Protein AF-A0AAD0W2Q4-F1 (afdb_monomer_lite)

Secondary structure (DSSP, 8-state):
-HHHHHHHH-S-SEEE---SS--GGGTTEEEEEEEES-TTTTT--EEEEEEETEESS---TTSSEEEEEE--

Radius of gyration: 11.13 Å; chains: 1; bounding box: 24×26×25 Å

pLDDT: mean 93.83, std 4.99, range [76.06, 97.69]

Sequence (72 aa):
MAAALRSSWGTRDFGWSGTGSAPKAASGVQGIICFMNIPGFGGQGHIDLWDKDHAIGSAYWNAGTIWLWRLS

Organism: Pseudoalteromonas piscicida (NCBI:txid43662)

Foldseek 3Di:
DVVVCCVVPNDFPDKDAAPPADDPVLAQAWFKKKAFQQPPPPGDIDIFTRDRHDTPPDDRSNGRMMTTHGDD

Structure (mmCIF, N/CA/C/O backbone):
data_AF-A0AAD0W2Q4-F1
#
_entry.id   AF-A0AAD0W2Q4-F1
#
loop_
_atom_site.group_PDB
_atom_site.id
_atom_site.type_symbol
_atom_site.label_atom_id
_atom_site.label_alt_id
_atom_site.label_comp_id
_atom_site.label_asym_id
_atom_site.label_entity_id
_atom_site.label_seq_id
_atom_site.pdbx_PDB_ins_code
_atom_site.Cartn_x
_atom_site.Cartn_y
_atom_site.Cartn_z
_atom_site.occupancy
_atom_site.B_iso_or_equiv
_atom_site.auth_seq_id
_atom_site.auth_comp_id
_atom_site.auth_asym_id
_atom_site.auth_atom_id
_atom_site.pdbx_PDB_model_num
ATOM 1 N N . MET A 1 1 ? 5.618 -11.444 -2.092 1.00 76.06 1 MET A N 1
ATOM 2 C CA . MET A 1 1 ? 4.916 -10.475 -1.218 1.00 76.06 1 MET A CA 1
ATOM 3 C C . MET A 1 1 ? 3.392 -10.633 -1.250 1.00 76.06 1 MET A C 1
ATOM 5 O O . MET A 1 1 ? 2.830 -10.994 -0.228 1.00 76.06 1 MET A O 1
ATOM 9 N N . ALA A 1 2 ? 2.727 -10.469 -2.401 1.00 80.69 2 ALA A N 1
ATOM 10 C CA . ALA A 1 2 ? 1.261 -10.551 -2.541 1.00 80.69 2 ALA A CA 1
ATOM 11 C C . ALA A 1 2 ? 0.589 -11.774 -1.872 1.00 80.69 2 ALA A C 1
ATOM 13 O O . ALA A 1 2 ? -0.418 -11.635 -1.183 1.00 80.69 2 ALA A O 1
ATOM 14 N N . ALA A 1 3 ? 1.139 -12.978 -2.071 1.00 83.81 3 ALA A N 1
ATOM 15 C CA . ALA A 1 3 ? 0.588 -14.204 -1.487 1.00 83.81 3 ALA A CA 1
ATOM 16 C C . ALA A 1 3 ? 0.689 -14.227 0.048 1.00 83.81 3 ALA A C 1
ATOM 18 O O . ALA A 1 3 ? -0.289 -14.559 0.711 1.00 83.81 3 ALA A O 1
ATOM 19 N N . ALA A 1 4 ? 1.833 -13.808 0.597 1.00 84.25 4 ALA A N 1
ATOM 20 C CA . ALA A 1 4 ? 2.044 -13.723 2.040 1.00 84.25 4 ALA A CA 1
ATOM 21 C C . ALA A 1 4 ? 1.086 -12.712 2.688 1.00 84.25 4 ALA A C 1
ATOM 23 O O . ALA A 1 4 ? 0.453 -13.021 3.691 1.00 84.25 4 ALA A O 1
ATOM 24 N N . LEU A 1 5 ? 0.891 -11.546 2.064 1.00 84.75 5 LEU A N 1
ATOM 25 C CA . LEU A 1 5 ? -0.029 -10.531 2.581 1.00 84.75 5 LEU A CA 1
ATOM 26 C C . LEU A 1 5 ? -1.474 -11.018 2.619 1.00 84.75 5 LEU A C 1
ATOM 28 O O . LEU A 1 5 ? -2.127 -10.866 3.641 1.00 84.75 5 LEU A O 1
ATOM 32 N N . ARG A 1 6 ? -1.961 -11.681 1.564 1.00 85.12 6 ARG A N 1
ATOM 33 C CA . ARG A 1 6 ? -3.309 -12.276 1.593 1.00 85.12 6 ARG A CA 1
ATOM 34 C C . ARG A 1 6 ? -3.456 -13.341 2.677 1.00 85.12 6 ARG A C 1
ATOM 36 O O . ARG A 1 6 ? -4.520 -13.442 3.271 1.00 85.12 6 ARG A O 1
ATOM 43 N N . SER A 1 7 ? -2.408 -14.124 2.929 1.00 89.25 7 SER A N 1
ATOM 44 C CA . SER A 1 7 ? -2.432 -15.152 3.972 1.00 89.25 7 SER A CA 1
ATOM 45 C C . SER A 1 7 ? -2.455 -14.562 5.381 1.00 89.25 7 SER A C 1
ATOM 47 O O . SER A 1 7 ? -3.075 -15.149 6.259 1.00 89.25 7 SER A O 1
ATOM 49 N N . SER A 1 8 ? -1.762 -13.446 5.614 1.00 88.94 8 SER A N 1
ATOM 50 C CA . SER A 1 8 ? -1.629 -12.860 6.953 1.00 88.94 8 SER A CA 1
ATOM 51 C C . SER A 1 8 ? -2.681 -11.786 7.258 1.00 88.94 8 SER A C 1
ATOM 53 O O . SER A 1 8 ? -3.043 -11.620 8.414 1.00 88.94 8 SER A O 1
ATOM 55 N N . TRP A 1 9 ? -3.177 -11.076 6.240 1.00 87.44 9 TRP A N 1
ATOM 56 C CA . TRP A 1 9 ? -4.072 -9.913 6.376 1.00 87.44 9 TRP A CA 1
ATOM 57 C C . TRP A 1 9 ? -5.463 -10.163 5.790 1.00 87.44 9 TRP A C 1
ATOM 59 O O . TRP A 1 9 ? -6.358 -9.337 5.934 1.00 87.44 9 TRP A O 1
ATOM 69 N N . GLY A 1 10 ? -5.658 -11.287 5.098 1.00 90.00 10 GLY A N 1
ATOM 70 C CA . GLY A 1 10 ? -6.909 -11.589 4.418 1.00 90.00 10 GLY A CA 1
ATOM 71 C C . GLY A 1 10 ? -7.171 -10.684 3.211 1.00 90.00 10 GLY A C 1
ATOM 72 O O . GLY A 1 10 ? -6.258 -10.189 2.536 1.00 90.00 10 GLY A O 1
ATOM 73 N N . THR A 1 11 ? -8.453 -10.507 2.903 1.00 93.00 11 THR A N 1
ATOM 74 C CA . THR A 1 11 ? -8.912 -9.684 1.780 1.00 93.00 11 THR A CA 1
ATOM 75 C C . THR A 1 11 ? -8.622 -8.210 2.047 1.00 93.00 11 THR A C 1
ATOM 77 O O . THR A 1 11 ? -8.947 -7.690 3.105 1.00 93.00 11 THR A O 1
ATOM 80 N N . ARG A 1 12 ? -8.018 -7.534 1.067 1.00 94.94 12 ARG A N 1
ATOM 81 C CA . ARG A 1 12 ? -7.818 -6.076 1.075 1.00 94.94 12 ARG A CA 1
ATOM 82 C C . ARG A 1 12 ? -9.149 -5.325 1.022 1.00 94.94 12 ARG A C 1
ATOM 84 O O . ARG A 1 12 ? -10.044 -5.749 0.291 1.00 94.94 12 ARG A O 1
ATOM 91 N N . ASP A 1 13 ? -9.226 -4.173 1.677 1.00 96.56 13 ASP A N 1
ATOM 92 C CA . ASP A 1 13 ? -10.374 -3.265 1.556 1.00 96.56 13 ASP A CA 1
ATOM 93 C C . ASP A 1 13 ? -10.335 -2.484 0.240 1.00 96.56 13 ASP A C 1
ATOM 95 O O . ASP A 1 13 ? -11.363 -2.254 -0.396 1.00 96.56 1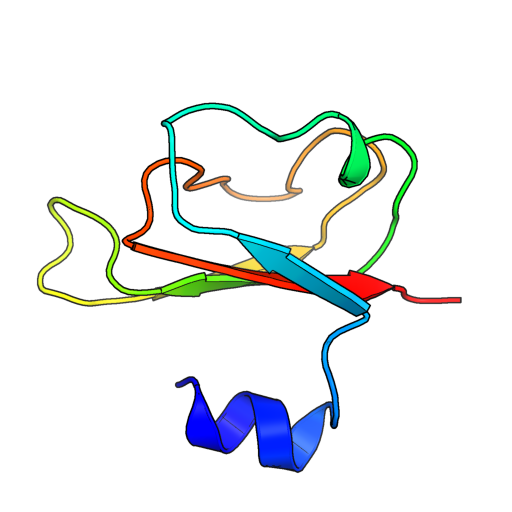3 ASP A O 1
ATOM 99 N N . PHE A 1 14 ? -9.130 -2.108 -0.201 1.00 97.00 14 PHE A N 1
ATOM 100 C CA . PHE A 1 14 ? -8.932 -1.344 -1.426 1.00 97.00 14 PHE A CA 1
ATOM 101 C C . PHE A 1 14 ? -7.801 -1.908 -2.282 1.00 97.00 14 PHE A C 1
ATOM 103 O O . PHE A 1 14 ? -6.844 -2.512 -1.788 1.00 97.00 14 PHE A O 1
ATOM 110 N N . GLY A 1 15 ? -7.892 -1.682 -3.594 1.00 96.88 15 GLY A N 1
ATOM 111 C CA . GLY A 1 15 ? -6.810 -2.000 -4.511 1.00 96.88 15 GLY A CA 1
ATOM 112 C C . GLY A 1 15 ? -6.829 -1.169 -5.786 1.00 96.88 15 GLY A C 1
ATOM 113 O O . GLY A 1 15 ? -7.897 -0.854 -6.307 1.00 96.88 15 GLY A O 1
ATOM 114 N N . TRP A 1 16 ? -5.637 -0.855 -6.290 1.00 97.38 16 TRP A N 1
ATOM 115 C CA . TRP A 1 16 ? -5.434 0.003 -7.455 1.00 97.38 16 TRP A CA 1
ATOM 116 C C . TRP A 1 16 ? -4.262 -0.465 -8.321 1.00 97.38 16 TRP A C 1
ATOM 118 O O . TRP A 1 16 ? -3.359 -1.167 -7.856 1.00 97.38 16 TRP A O 1
ATOM 128 N N . SER A 1 17 ? -4.272 -0.013 -9.573 1.00 96.62 17 SER A N 1
ATOM 129 C CA . SER A 1 17 ? -3.094 0.049 -10.438 1.00 96.62 17 SER A CA 1
ATOM 130 C C . SER A 1 17 ? -2.546 1.474 -10.402 1.00 96.62 17 SER A C 1
ATOM 132 O O . SER A 1 17 ? -3.325 2.427 -10.442 1.00 96.62 17 SER A O 1
ATOM 134 N N . GLY A 1 18 ? -1.228 1.622 -10.275 1.00 93.19 18 GLY A N 1
ATOM 135 C CA . GLY A 1 18 ? -0.599 2.920 -10.060 1.00 93.19 18 GLY A CA 1
ATOM 136 C C . GLY A 1 18 ? -0.775 3.883 -11.229 1.00 93.19 18 GLY A C 1
ATOM 137 O O . GLY A 1 18 ? -0.537 3.536 -12.383 1.00 93.19 18 GLY A O 1
ATOM 138 N N . THR A 1 19 ? -1.156 5.116 -10.906 1.00 93.62 19 THR A N 1
ATOM 139 C CA . THR A 1 19 ? -1.282 6.245 -11.844 1.00 93.62 19 THR A CA 1
ATOM 140 C C . THR A 1 19 ? -0.290 7.369 -11.533 1.00 93.62 19 THR A C 1
ATOM 142 O O . THR A 1 19 ? -0.262 8.378 -12.229 1.00 93.62 19 THR A O 1
ATOM 145 N N . GLY A 1 20 ? 0.524 7.209 -10.482 1.00 94.75 20 GLY A N 1
ATOM 146 C CA . GLY A 1 20 ? 1.460 8.221 -9.990 1.00 94.75 20 GLY A CA 1
ATOM 147 C C . GLY A 1 20 ? 0.871 9.177 -8.950 1.00 94.75 20 GLY A C 1
ATOM 148 O O . GLY A 1 20 ? 1.597 10.008 -8.416 1.00 94.75 20 GLY A O 1
ATOM 149 N N . SER A 1 21 ? -0.415 9.068 -8.614 1.00 95.75 21 SER A N 1
ATOM 150 C CA . SER A 1 21 ? -1.057 9.890 -7.580 1.00 95.75 21 SER A CA 1
ATOM 151 C C . SER A 1 21 ? -1.997 9.066 -6.708 1.00 95.75 21 SER A C 1
ATOM 153 O O . SER A 1 21 ? -2.567 8.073 -7.163 1.00 95.75 21 SER A O 1
ATOM 155 N N . ALA A 1 22 ? -2.169 9.487 -5.453 1.00 95.81 22 ALA A N 1
ATOM 156 C CA . ALA A 1 22 ? -3.097 8.841 -4.535 1.00 95.81 22 ALA A CA 1
ATOM 157 C C . ALA A 1 22 ? -4.546 8.973 -5.049 1.00 95.81 22 ALA A C 1
ATOM 159 O O . ALA A 1 22 ? -4.983 10.082 -5.370 1.00 95.81 22 ALA A O 1
ATOM 160 N N . PRO A 1 23 ? -5.324 7.880 -5.124 1.00 95.94 23 PRO A N 1
ATOM 161 C CA . PRO A 1 23 ? -6.731 7.951 -5.480 1.00 95.94 23 PRO A CA 1
ATOM 162 C C . PRO A 1 23 ? -7.530 8.582 -4.337 1.00 95.94 23 PRO A C 1
ATOM 164 O O . PRO A 1 23 ? -7.269 8.320 -3.165 1.00 95.94 23 PRO A O 1
ATOM 167 N N . LYS A 1 24 ? -8.584 9.338 -4.665 1.00 96.31 24 LYS A N 1
ATOM 168 C CA . LYS A 1 24 ? -9.452 9.985 -3.662 1.00 96.31 24 LYS A CA 1
ATOM 169 C C . LYS A 1 24 ? -10.024 8.998 -2.633 1.00 96.31 24 LYS A C 1
ATOM 171 O O . LYS A 1 24 ? -10.211 9.366 -1.484 1.00 96.31 24 LYS A O 1
ATOM 176 N N . ALA A 1 25 ? -10.254 7.745 -3.030 1.00 96.12 25 ALA A N 1
ATOM 177 C CA . ALA A 1 25 ? -10.738 6.684 -2.145 1.00 96.12 25 ALA A CA 1
ATOM 178 C C . ALA A 1 25 ? -9.739 6.264 -1.047 1.00 96.12 25 ALA A C 1
ATOM 180 O O . ALA A 1 25 ? -10.152 5.639 -0.078 1.00 96.12 25 ALA A O 1
ATOM 181 N N . ALA A 1 26 ? -8.448 6.590 -1.186 1.00 96.31 26 ALA A N 1
ATOM 182 C CA . ALA A 1 26 ? -7.459 6.395 -0.127 1.00 96.31 26 ALA A CA 1
ATOM 183 C C . ALA A 1 26 ? -7.493 7.525 0.919 1.00 96.31 26 ALA A C 1
ATOM 185 O O . ALA A 1 26 ? -6.975 7.349 2.017 1.00 96.31 26 ALA A O 1
ATOM 186 N N . SER A 1 27 ? -8.111 8.669 0.598 1.00 96.06 27 SER A N 1
ATOM 187 C CA . SER A 1 27 ? -8.205 9.813 1.505 1.00 96.06 27 SER A CA 1
ATOM 188 C C . SER A 1 27 ? -9.114 9.509 2.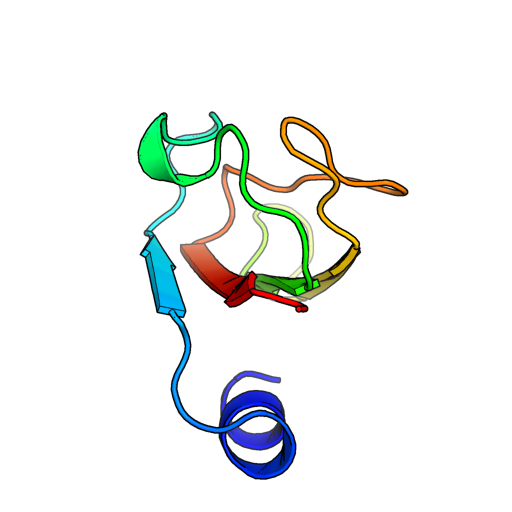699 1.00 96.06 27 SER A C 1
ATOM 190 O O . SER A 1 27 ? -10.197 8.945 2.546 1.00 96.06 27 SER A O 1
ATOM 192 N N . GLY A 1 28 ? -8.666 9.887 3.895 1.00 96.31 28 GLY A N 1
ATOM 193 C CA . GLY A 1 28 ? -9.358 9.640 5.159 1.00 96.31 28 GLY A CA 1
ATOM 194 C C . GLY A 1 28 ? -9.281 8.191 5.646 1.00 96.31 28 GLY A C 1
ATOM 195 O O . GLY A 1 28 ? -9.838 7.879 6.696 1.00 96.31 28 GLY A O 1
ATOM 196 N N . VAL A 1 29 ? -8.599 7.299 4.922 1.00 97.31 29 VAL A N 1
ATOM 197 C CA . VAL A 1 29 ? -8.376 5.921 5.369 1.00 97.31 29 VAL A CA 1
ATOM 198 C C . VAL A 1 29 ? -7.121 5.878 6.227 1.00 97.31 29 VAL A C 1
ATOM 200 O O . VAL A 1 29 ? -6.103 6.439 5.851 1.00 97.31 29 VAL A O 1
ATOM 203 N N . GLN A 1 30 ? -7.171 5.183 7.356 1.00 97.69 30 GLN A N 1
ATOM 204 C CA . GLN A 1 30 ? -5.989 4.876 8.155 1.00 97.69 30 GLN A CA 1
ATOM 205 C C . GLN A 1 30 ? -5.771 3.362 8.144 1.00 97.69 30 GLN A C 1
ATOM 207 O O . GLN A 1 30 ? -6.731 2.596 8.261 1.00 97.69 30 GLN A O 1
ATOM 212 N N . GLY A 1 31 ? -4.534 2.913 7.950 1.00 96.81 31 GLY A N 1
ATOM 2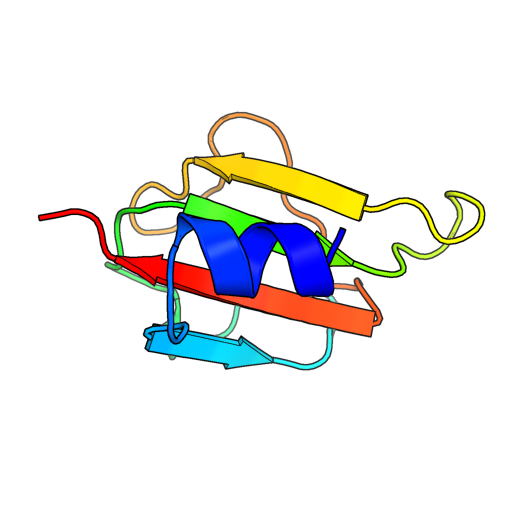13 C CA . GLY A 1 31 ? -4.228 1.491 7.947 1.00 96.81 31 GLY A CA 1
ATOM 214 C C . GLY A 1 31 ? -2.890 1.130 7.324 1.00 96.81 31 GLY A C 1
ATOM 215 O O . GLY A 1 31 ? -1.908 1.843 7.508 1.00 96.81 31 GLY A O 1
ATOM 216 N N . ILE A 1 32 ? -2.838 -0.001 6.623 1.00 96.50 32 ILE A N 1
ATOM 217 C CA . ILE A 1 32 ? -1.595 -0.544 6.063 1.00 96.50 32 ILE A CA 1
ATOM 218 C C . ILE A 1 32 ? -1.681 -0.609 4.561 1.00 96.50 32 ILE A C 1
ATOM 220 O O . ILE A 1 32 ? -2.601 -1.205 4.003 1.00 96.50 32 ILE A O 1
ATOM 224 N N . ILE A 1 33 ? -0.702 0.012 3.916 1.00 97.50 33 ILE A N 1
ATOM 225 C CA . ILE A 1 33 ? -0.612 0.114 2.471 1.00 97.50 33 ILE A CA 1
ATOM 226 C C . ILE A 1 33 ? 0.567 -0.704 1.967 1.00 97.50 33 ILE A C 1
ATOM 228 O O . ILE A 1 33 ? 1.648 -0.722 2.551 1.00 97.50 33 ILE A O 1
ATOM 232 N N . CYS A 1 34 ? 0.352 -1.398 0.859 1.00 96.88 34 CYS A N 1
ATOM 233 C CA . CYS A 1 34 ? 1.359 -2.194 0.194 1.00 96.88 34 CYS A CA 1
ATOM 234 C C . CYS A 1 34 ? 1.450 -1.801 -1.277 1.00 96.88 34 CYS A C 1
ATOM 236 O O . CYS A 1 34 ? 0.465 -1.882 -2.011 1.00 96.88 34 CYS A O 1
ATOM 238 N N . PHE A 1 35 ? 2.653 -1.441 -1.708 1.00 96.75 35 PHE A N 1
ATOM 239 C CA . PHE A 1 35 ? 3.009 -1.119 -3.082 1.00 96.75 35 PHE A CA 1
ATOM 240 C C . PHE A 1 35 ? 3.835 -2.266 -3.674 1.00 96.75 35 PHE A C 1
ATOM 242 O O . PHE A 1 35 ? 4.818 -2.701 -3.082 1.00 96.75 35 PHE A O 1
ATOM 249 N N . MET A 1 36 ? 3.458 -2.773 -4.843 1.00 95.44 36 MET A N 1
ATOM 250 C CA . MET A 1 36 ? 4.101 -3.905 -5.516 1.00 95.44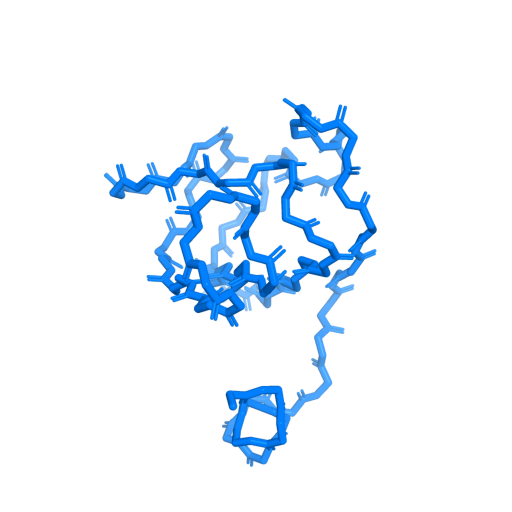 36 MET A CA 1
ATOM 251 C C . MET A 1 36 ? 4.499 -3.543 -6.939 1.00 95.44 36 MET A C 1
ATOM 253 O O . MET A 1 36 ? 3.764 -2.833 -7.628 1.00 95.44 36 MET A O 1
ATOM 257 N N . ASN A 1 37 ? 5.608 -4.120 -7.407 1.00 94.94 37 ASN A N 1
ATOM 258 C CA . ASN A 1 37 ? 6.161 -3.872 -8.738 1.00 94.94 37 ASN A CA 1
ATOM 259 C C . ASN A 1 37 ? 6.464 -2.378 -8.932 1.00 94.94 37 ASN A C 1
ATOM 261 O O . ASN A 1 37 ? 5.935 -1.739 -9.843 1.00 94.94 37 ASN A O 1
ATOM 265 N N . ILE A 1 38 ? 7.261 -1.809 -8.025 1.00 95.56 38 ILE A N 1
ATOM 266 C CA . ILE A 1 38 ? 7.606 -0.385 -8.054 1.00 95.56 38 ILE A CA 1
ATOM 267 C C . ILE A 1 38 ? 8.597 -0.132 -9.211 1.00 95.56 38 ILE A C 1
ATOM 269 O O . ILE A 1 38 ? 9.657 -0.773 -9.255 1.00 95.56 38 ILE A O 1
ATOM 273 N N . PRO A 1 39 ? 8.291 0.784 -10.152 1.00 95.38 39 PRO A N 1
ATOM 274 C CA . PRO A 1 39 ? 9.204 1.134 -11.238 1.00 95.38 39 PRO A CA 1
ATOM 275 C C . PRO A 1 39 ? 10.556 1.630 -10.718 1.00 95.38 39 PRO A C 1
ATOM 277 O O . PRO A 1 39 ? 10.609 2.430 -9.790 1.00 95.38 39 PRO A O 1
ATOM 280 N N . GLY A 1 40 ? 11.650 1.166 -11.327 1.00 94.94 40 GLY A N 1
ATOM 281 C CA . GLY A 1 40 ? 13.015 1.536 -10.928 1.00 94.94 40 GLY A CA 1
ATOM 282 C C . GLY A 1 40 ? 13.608 0.710 -9.780 1.00 94.94 40 GLY A C 1
ATOM 283 O O . GLY A 1 40 ? 14.802 0.819 -9.529 1.00 94.94 40 GLY A O 1
ATOM 284 N N . PHE A 1 41 ? 12.829 -0.173 -9.141 1.00 92.06 41 PHE A N 1
ATOM 285 C CA . PHE A 1 41 ? 13.280 -0.990 -8.000 1.00 92.06 41 PHE A CA 1
ATOM 286 C C . PHE A 1 41 ? 13.294 -2.500 -8.296 1.00 92.06 41 PHE A C 1
ATOM 288 O O . PHE A 1 41 ? 13.119 -3.317 -7.399 1.00 92.06 41 PHE A O 1
ATOM 295 N N . GLY A 1 42 ? 13.464 -2.908 -9.559 1.00 88.00 42 GLY A N 1
ATOM 296 C CA . GLY A 1 42 ? 13.664 -4.322 -9.921 1.00 88.00 42 GLY A CA 1
ATOM 297 C C . GLY A 1 42 ? 12.524 -5.269 -9.516 1.00 88.00 42 GLY A C 1
ATOM 298 O O . GLY A 1 42 ? 12.777 -6.421 -9.181 1.00 88.00 42 GLY A O 1
ATOM 299 N N . GLY A 1 43 ? 11.276 -4.788 -9.494 1.00 80.31 43 GLY A N 1
ATOM 300 C CA . GLY A 1 43 ? 10.114 -5.595 -9.099 1.00 80.31 43 GLY A CA 1
ATOM 301 C C . GLY A 1 43 ? 9.914 -5.734 -7.585 1.00 80.31 43 GLY A C 1
ATOM 302 O O . GLY A 1 43 ? 9.046 -6.491 -7.150 1.00 80.31 43 GLY A O 1
ATOM 303 N N . GLN A 1 44 ? 10.678 -4.997 -6.775 1.00 89.25 44 GLN A N 1
ATOM 304 C CA . GLN A 1 44 ? 10.467 -4.926 -5.332 1.00 89.25 44 GLN A CA 1
ATOM 305 C C . GLN A 1 44 ? 9.123 -4.270 -4.982 1.00 89.25 44 GLN A C 1
ATOM 307 O O . GLN A 1 44 ? 8.433 -3.669 -5.817 1.00 89.25 44 GLN A O 1
ATOM 312 N N . GLY A 1 45 ? 8.745 -4.417 -3.716 1.00 92.88 45 GLY A N 1
ATOM 313 C CA . GLY A 1 45 ? 7.597 -3.744 -3.138 1.00 92.88 45 GLY A CA 1
ATOM 314 C C . GLY A 1 45 ? 7.934 -3.100 -1.802 1.00 92.88 45 GLY A C 1
ATOM 315 O O . GLY A 1 45 ? 8.993 -3.351 -1.235 1.00 92.88 45 GLY A O 1
ATOM 316 N N . HIS A 1 46 ? 7.013 -2.276 -1.322 1.00 95.56 46 HIS A N 1
ATOM 317 C CA . HIS A 1 46 ? 7.126 -1.499 -0.093 1.00 95.56 46 HIS A CA 1
ATOM 318 C C . HIS A 1 46 ? 5.841 -1.652 0.715 1.00 95.56 46 HIS A C 1
ATOM 320 O O . HIS A 1 46 ? 4.751 -1.689 0.139 1.00 95.56 46 HIS A O 1
ATOM 326 N N . ILE A 1 47 ? 5.959 -1.762 2.033 1.00 95.62 47 ILE A N 1
ATOM 327 C CA . ILE A 1 47 ? 4.821 -1.780 2.955 1.00 95.62 47 ILE A CA 1
ATOM 328 C C . ILE A 1 47 ? 5.010 -0.614 3.914 1.00 95.62 47 ILE A C 1
ATOM 330 O O . ILE A 1 47 ? 6.108 -0.417 4.429 1.00 95.62 47 ILE A O 1
ATOM 334 N N . ASP A 1 48 ? 3.940 0.134 4.151 1.00 97.00 48 ASP A N 1
ATOM 335 C CA . ASP A 1 48 ? 3.954 1.302 5.022 1.00 97.00 48 ASP A CA 1
ATOM 336 C C . ASP A 1 48 ? 2.647 1.427 5.812 1.00 97.00 48 ASP A C 1
ATOM 338 O O . ASP A 1 48 ? 1.643 0.769 5.510 1.00 97.00 48 ASP A O 1
ATOM 342 N N . LEU A 1 49 ? 2.657 2.311 6.806 1.00 97.00 49 LEU A N 1
ATOM 343 C CA . LEU A 1 49 ? 1.445 2.814 7.434 1.00 97.00 49 LEU A CA 1
ATOM 344 C C . LEU A 1 49 ? 0.885 3.954 6.583 1.00 97.00 49 LEU A C 1
ATOM 346 O O . LEU A 1 49 ? 1.617 4.840 6.146 1.00 97.00 49 LEU A O 1
ATOM 350 N N . TRP A 1 50 ? -0.422 3.933 6.368 1.00 97.62 50 TRP A N 1
ATOM 351 C CA . TRP A 1 50 ? -1.171 4.999 5.722 1.00 97.62 50 TRP A CA 1
ATOM 352 C C . TRP A 1 50 ? -1.978 5.739 6.786 1.00 97.62 50 TRP A C 1
ATOM 354 O O . TRP A 1 50 ? -2.805 5.121 7.459 1.00 97.62 50 TRP A O 1
ATOM 364 N N . ASP A 1 51 ? -1.747 7.039 6.950 1.00 97.31 51 ASP A N 1
ATOM 365 C CA . ASP A 1 51 ? -2.493 7.891 7.877 1.00 97.31 51 ASP A CA 1
ATOM 366 C C . ASP A 1 51 ? -3.266 8.957 7.110 1.00 97.31 51 ASP A C 1
ATOM 368 O O . ASP A 1 51 ? -2.761 10.036 6.814 1.00 97.31 51 ASP A O 1
ATOM 372 N N . LYS A 1 52 ? -4.522 8.626 6.804 1.00 95.94 52 LYS A N 1
ATOM 373 C CA . LYS A 1 52 ? -5.536 9.466 6.155 1.00 95.94 52 LYS A CA 1
ATOM 374 C C . LYS A 1 52 ? -5.178 9.876 4.732 1.00 95.94 52 LYS A C 1
ATOM 376 O O . LYS A 1 52 ? -5.925 9.550 3.816 1.00 95.94 52 LYS A O 1
ATOM 381 N N . ASP A 1 53 ? -4.102 10.605 4.520 1.00 95.69 53 ASP A N 1
ATOM 382 C CA . ASP A 1 53 ? -3.734 11.208 3.240 1.00 95.69 53 ASP A CA 1
ATOM 383 C C . ASP A 1 53 ? -2.262 11.016 2.855 1.00 95.69 53 ASP A C 1
ATOM 385 O O . ASP A 1 53 ? -1.892 11.330 1.721 1.00 95.69 53 ASP A O 1
ATOM 389 N N . HIS A 1 54 ? -1.441 10.449 3.740 1.00 95.94 54 HIS A N 1
ATOM 390 C CA . HIS A 1 54 ? -0.028 10.208 3.479 1.00 95.94 54 HIS A CA 1
ATOM 391 C C . HIS A 1 54 ? 0.456 8.870 4.047 1.00 95.94 54 HIS A C 1
ATOM 393 O O . HIS A 1 54 ? -0.126 8.299 4.970 1.00 95.94 54 HIS A O 1
ATOM 399 N N . ALA A 1 55 ? 1.543 8.357 3.465 1.00 96.62 55 ALA A N 1
ATOM 400 C CA . ALA A 1 55 ? 2.297 7.257 4.050 1.00 96.62 55 ALA A CA 1
ATOM 401 C C . ALA A 1 55 ? 3.271 7.831 5.083 1.00 96.62 55 ALA A C 1
ATOM 403 O O . ALA A 1 55 ? 3.830 8.903 4.847 1.00 96.62 55 ALA A O 1
ATOM 404 N N . ILE A 1 56 ? 3.501 7.124 6.190 1.00 96.94 56 ILE A N 1
ATOM 405 C CA . ILE A 1 56 ? 4.419 7.589 7.241 1.00 96.94 56 ILE A CA 1
ATOM 406 C C . ILE A 1 56 ? 5.872 7.589 6.748 1.00 96.94 56 ILE A C 1
ATOM 408 O O . ILE A 1 56 ? 6.622 8.514 7.050 1.00 96.94 56 ILE A O 1
ATOM 412 N N . GLY A 1 57 ? 6.273 6.574 5.979 1.00 95.62 57 GLY A N 1
ATOM 413 C CA . GLY A 1 57 ? 7.582 6.520 5.333 1.00 95.62 57 GLY A CA 1
ATOM 414 C C . GLY A 1 57 ? 7.564 7.063 3.905 1.00 95.62 57 GLY A C 1
ATOM 415 O O . GLY A 1 57 ? 8.018 8.171 3.625 1.00 95.62 57 GLY A O 1
ATOM 416 N N . SER A 1 58 ? 7.127 6.245 2.952 1.00 95.06 58 SER A N 1
ATOM 417 C CA . SER A 1 58 ? 7.172 6.556 1.522 1.00 95.06 58 SER A CA 1
ATOM 418 C C . SER A 1 58 ? 5.988 5.964 0.770 1.00 95.06 58 SER A C 1
ATOM 420 O O . SER A 1 58 ? 5.574 4.827 0.992 1.00 95.06 58 SER A O 1
ATOM 422 N N . ALA A 1 59 ? 5.456 6.745 -0.170 1.00 96.12 59 ALA A N 1
ATOM 423 C CA . ALA A 1 59 ? 4.331 6.347 -1.001 1.00 96.12 59 ALA A CA 1
ATOM 424 C C . ALA A 1 59 ? 4.761 6.163 -2.460 1.00 96.12 59 ALA A C 1
ATOM 426 O O . ALA A 1 59 ? 5.323 7.069 -3.074 1.00 96.12 59 ALA A O 1
ATOM 427 N N . TYR A 1 60 ? 4.428 5.007 -3.036 1.00 96.94 60 TYR A N 1
ATOM 428 C CA . TYR A 1 60 ? 4.785 4.647 -4.410 1.00 96.94 60 TYR A CA 1
ATOM 429 C C . TYR A 1 60 ? 3.531 4.496 -5.273 1.00 96.94 60 TYR A C 1
ATOM 431 O O . TYR A 1 60 ? 3.189 3.411 -5.739 1.00 96.94 60 TYR A O 1
ATOM 439 N N . TRP A 1 61 ? 2.812 5.597 -5.498 1.00 97.19 61 TRP A N 1
ATOM 440 C CA . TRP A 1 61 ? 1.546 5.590 -6.247 1.00 97.19 61 TRP A CA 1
ATOM 441 C C . TRP A 1 61 ? 1.683 5.279 -7.746 1.00 97.19 61 TRP A C 1
ATOM 443 O O . TRP A 1 61 ? 0.680 5.130 -8.439 1.00 97.19 61 TRP A O 1
ATOM 453 N N . ASN A 1 62 ? 2.907 5.150 -8.259 1.00 96.81 62 ASN A N 1
ATOM 454 C CA . ASN A 1 62 ? 3.213 4.626 -9.592 1.00 96.81 62 ASN A CA 1
ATOM 455 C C . ASN A 1 62 ? 3.469 3.102 -9.606 1.00 96.81 62 ASN A C 1
ATOM 457 O O . ASN A 1 62 ? 3.816 2.558 -10.652 1.00 96.81 62 ASN A O 1
ATOM 461 N N . ALA A 1 63 ? 3.334 2.409 -8.471 1.00 97.12 63 ALA A N 1
ATOM 462 C CA . ALA A 1 63 ? 3.519 0.965 -8.384 1.00 97.12 63 ALA A CA 1
ATOM 463 C C . ALA A 1 63 ? 2.456 0.204 -9.191 1.00 97.12 63 ALA A C 1
ATOM 465 O O . ALA A 1 63 ? 1.281 0.573 -9.205 1.00 97.12 63 ALA A O 1
ATOM 466 N N . GLY A 1 64 ? 2.844 -0.899 -9.836 1.00 96.00 64 GLY A N 1
ATOM 467 C CA . GLY A 1 64 ? 1.935 -1.662 -10.698 1.00 96.00 64 GLY A CA 1
ATOM 468 C C . GLY A 1 64 ? 0.714 -2.238 -9.967 1.00 96.00 64 GLY A C 1
ATOM 469 O O . GLY A 1 64 ? -0.349 -2.412 -10.563 1.00 96.00 64 GLY A O 1
ATOM 470 N N . THR A 1 65 ? 0.832 -2.528 -8.670 1.00 95.81 65 THR A N 1
ATOM 471 C CA . THR A 1 65 ? -0.298 -2.954 -7.833 1.00 95.81 65 THR A CA 1
ATOM 472 C C . THR A 1 65 ? -0.183 -2.353 -6.444 1.00 95.81 65 THR A C 1
ATOM 474 O O . THR A 1 65 ? 0.879 -2.405 -5.831 1.00 95.81 65 THR A O 1
ATOM 477 N N . ILE A 1 66 ? -1.288 -1.813 -5.939 1.00 97.56 66 ILE A N 1
ATOM 478 C CA . ILE A 1 66 ? -1.347 -1.152 -4.635 1.00 97.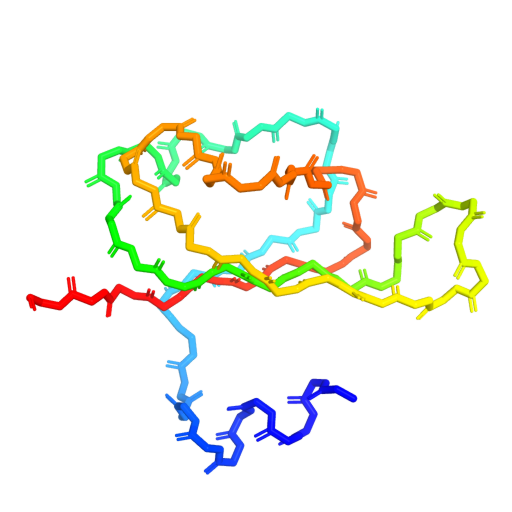56 66 ILE A CA 1
ATOM 479 C C . ILE A 1 66 ? -2.537 -1.705 -3.871 1.00 97.56 66 ILE A C 1
ATOM 481 O O . ILE A 1 66 ? -3.639 -1.710 -4.416 1.00 97.56 66 ILE A O 1
ATOM 485 N N . TRP A 1 67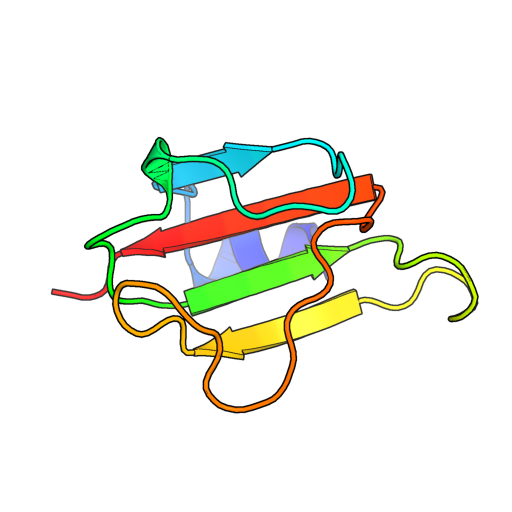 ? -2.335 -2.162 -2.638 1.00 97.38 67 TRP A N 1
ATOM 486 C CA . TRP A 1 67 ? -3.392 -2.647 -1.744 1.00 97.38 67 TRP A CA 1
ATOM 487 C C . TRP A 1 67 ? -3.391 -1.861 -0.438 1.00 97.38 67 TRP A C 1
ATOM 489 O O . TRP A 1 67 ? -2.326 -1.498 0.050 1.00 97.38 67 TRP A O 1
ATOM 499 N N . LEU A 1 68 ? -4.572 -1.632 0.130 1.00 97.44 68 LEU A N 1
ATOM 500 C CA . LEU A 1 68 ? -4.744 -0.973 1.425 1.00 97.44 68 LEU A CA 1
ATOM 501 C C . LEU A 1 68 ? -5.751 -1.765 2.265 1.00 97.44 68 LEU A C 1
ATOM 503 O O . LEU A 1 68 ? -6.829 -2.117 1.775 1.00 97.44 68 LEU A O 1
ATOM 507 N N . TRP A 1 69 ? -5.382 -2.024 3.517 1.00 96.94 69 TRP A N 1
ATOM 508 C CA . TRP A 1 69 ? -6.253 -2.567 4.559 1.00 96.94 69 TRP A CA 1
ATOM 509 C C . TRP A 1 69 ? -6.492 -1.482 5.596 1.00 96.94 69 TRP A C 1
ATOM 511 O O . TRP A 1 69 ? -5.539 -0.842 6.045 1.00 96.94 69 TRP A O 1
ATOM 521 N N . ARG A 1 70 ? -7.748 -1.271 5.978 1.00 96.25 70 ARG A N 1
ATOM 522 C CA . ARG A 1 70 ? -8.106 -0.336 7.040 1.00 96.25 70 ARG A CA 1
ATOM 523 C C . ARG A 1 70 ? -7.727 -0.941 8.391 1.00 96.25 70 ARG A C 1
ATOM 525 O O . ARG A 1 70 ? -8.007 -2.107 8.651 1.00 96.25 70 ARG A O 1
ATOM 532 N N . LEU A 1 71 ? -7.129 -0.131 9.257 1.00 92.81 71 LEU A N 1
ATOM 533 C CA . LEU A 1 71 ? -7.011 -0.439 10.679 1.00 92.81 71 LEU A CA 1
ATOM 534 C C . LEU A 1 71 ? -8.105 0.327 11.433 1.00 92.81 71 LEU A C 1
ATOM 536 O O . LEU A 1 71 ? -8.366 1.491 11.125 1.00 92.81 71 LEU A O 1
ATOM 540 N N . SER A 1 72 ? -8.777 -0.365 12.352 1.00 78.50 72 SER A N 1
ATOM 541 C CA . SER A 1 72 ? -9.820 0.171 13.237 1.00 78.50 72 SER A CA 1
ATOM 542 C C . SER A 1 72 ? -9.235 0.858 14.460 1.00 78.50 72 SER A C 1
ATOM 544 O O . SER A 1 72 ? -8.312 0.246 15.044 1.00 78.50 72 SER A O 1
#